Protein AF-A0A7S7SMI6-F1 (afdb_monomer_lite)

Foldseek 3Di:
DDDDDPPPDPCVPPVVVVVVVVVVVVVVVVVVVVVCVVVVVPPPPDDCPDDPNLVVVLVVCCVVVVDDPVRSVVVSVVVVVVNVVVVVVVVVVVVVVVVVLVVVCVVDDPVVNVVVVVVVVVVVVVVD

Structure (mmCIF, N/CA/C/O backbone):
data_AF-A0A7S7SMI6-F1
#
_entry.id   AF-A0A7S7SMI6-F1
#
loop_
_atom_site.group_PDB
_atom_site.id
_atom_site.type_symbol
_atom_site.label_atom_id
_atom_site.label_alt_id
_atom_site.label_comp_id
_atom_site.label_asym_id
_atom_site.label_entity_id
_atom_site.label_seq_id
_atom_site.pdbx_PDB_ins_code
_atom_site.Cartn_x
_atom_site.Cartn_y
_atom_site.Cartn_z
_atom_site.occupancy
_atom_site.B_iso_or_equiv
_atom_site.auth_seq_id
_atom_site.auth_comp_id
_atom_site.auth_asym_id
_atom_site.auth_atom_id
_atom_site.pdbx_PDB_model_num
ATOM 1 N N . MET A 1 1 ? 35.552 -29.434 59.508 1.00 42.59 1 MET A N 1
ATOM 2 C CA . MET A 1 1 ? 36.199 -28.130 59.242 1.00 42.59 1 MET A CA 1
ATOM 3 C C . MET A 1 1 ? 35.483 -27.503 58.050 1.00 42.59 1 MET A C 1
ATOM 5 O O . MET A 1 1 ? 35.381 -28.152 57.019 1.00 42.59 1 MET A O 1
ATOM 9 N N . ARG A 1 2 ? 34.812 -26.365 58.263 1.00 42.94 2 ARG A N 1
ATOM 10 C CA . ARG A 1 2 ? 33.737 -25.813 57.417 1.00 42.94 2 ARG A CA 1
ATOM 11 C C . ARG A 1 2 ? 34.309 -24.876 56.338 1.00 42.94 2 ARG A C 1
ATOM 13 O O . ARG A 1 2 ? 35.022 -23.944 56.678 1.00 42.94 2 ARG A O 1
ATOM 20 N N . SER A 1 3 ? 33.979 -25.177 55.079 1.00 52.91 3 SER A N 1
ATOM 21 C CA . SER A 1 3 ? 33.679 -24.287 53.937 1.00 52.91 3 SER A CA 1
ATOM 22 C C . SER A 1 3 ? 34.330 -22.891 53.849 1.00 52.91 3 SER A C 1
ATOM 24 O O . SER A 1 3 ? 33.946 -21.987 54.588 1.00 52.91 3 SER A O 1
ATOM 26 N N . SER A 1 4 ? 35.138 -22.669 52.803 1.00 46.78 4 SER A N 1
ATOM 27 C CA . SER A 1 4 ? 35.286 -21.350 52.164 1.00 46.78 4 SER A CA 1
ATOM 28 C C . SER A 1 4 ? 34.405 -21.332 50.913 1.00 46.78 4 SER A C 1
ATOM 30 O O . SER A 1 4 ? 34.758 -21.892 49.876 1.00 46.78 4 SER A O 1
ATOM 32 N N . LEU A 1 5 ? 33.195 -20.789 51.056 1.00 52.41 5 LEU A N 1
ATOM 33 C CA . LEU A 1 5 ? 32.301 -20.495 49.940 1.00 52.41 5 LEU A CA 1
ATOM 34 C C . LEU A 1 5 ? 32.847 -19.247 49.249 1.00 52.41 5 LEU A C 1
ATOM 36 O O . LEU A 1 5 ? 32.954 -18.197 49.878 1.00 52.41 5 LEU A O 1
ATOM 40 N N . ALA A 1 6 ? 33.214 -19.382 47.976 1.00 55.84 6 ALA A N 1
ATOM 41 C CA . ALA A 1 6 ? 33.571 -18.258 47.127 1.00 55.84 6 ALA A CA 1
ATOM 42 C C . ALA A 1 6 ? 32.456 -17.201 47.196 1.00 55.84 6 ALA A C 1
ATOM 44 O O . ALA A 1 6 ? 31.300 -17.486 46.877 1.00 55.84 6 ALA A O 1
ATOM 45 N N . ASP A 1 7 ? 32.815 -16.003 47.658 1.00 54.56 7 ASP A N 1
ATOM 46 C CA . ASP A 1 7 ? 31.948 -14.830 47.759 1.00 54.56 7 ASP A CA 1
ATOM 47 C C . ASP A 1 7 ? 31.589 -14.363 46.341 1.00 54.56 7 ASP A C 1
ATOM 49 O O . ASP A 1 7 ? 32.248 -13.518 45.739 1.00 54.56 7 ASP A O 1
ATOM 53 N N . ASN A 1 8 ? 30.576 -14.998 45.755 1.00 59.34 8 ASN A N 1
ATOM 54 C CA . ASN A 1 8 ? 30.090 -14.708 44.416 1.00 59.34 8 ASN A CA 1
ATOM 55 C C . ASN A 1 8 ? 29.096 -13.543 44.501 1.00 59.34 8 ASN A C 1
ATOM 57 O O . ASN A 1 8 ? 27.893 -13.712 44.293 1.00 59.34 8 ASN A O 1
ATOM 61 N N . ARG A 1 9 ? 29.577 -12.355 44.895 1.00 60.47 9 ARG A N 1
ATOM 62 C CA . ARG A 1 9 ? 28.730 -11.158 44.887 1.00 60.47 9 ARG A CA 1
ATOM 63 C C . ARG A 1 9 ? 28.386 -10.838 43.435 1.00 60.47 9 ARG A C 1
ATOM 65 O O . ARG A 1 9 ? 29.306 -10.626 42.643 1.00 60.47 9 ARG A O 1
ATOM 72 N N . PRO A 1 10 ? 27.097 -10.781 43.065 1.00 59.50 10 PRO A N 1
ATOM 73 C CA . PRO A 1 10 ? 26.707 -10.429 41.712 1.00 59.50 10 PRO A CA 1
ATOM 74 C C . PRO A 1 10 ? 27.298 -9.055 41.366 1.00 59.50 10 PRO A C 1
ATOM 76 O O . PRO A 1 10 ? 26.976 -8.051 41.999 1.00 59.50 10 PRO A O 1
ATOM 79 N N . SER A 1 11 ? 28.164 -9.002 40.350 1.00 63.09 11 SER A N 1
ATOM 80 C CA . SER A 1 11 ? 28.878 -7.796 39.887 1.00 63.09 11 SER A CA 1
ATOM 81 C C . SER A 1 11 ? 27.955 -6.675 39.372 1.00 63.09 11 SER A C 1
ATOM 83 O O . SER A 1 11 ? 28.415 -5.587 39.027 1.00 63.09 11 SER A O 1
ATOM 85 N N . TRP A 1 12 ? 26.644 -6.912 39.399 1.00 59.09 12 TRP A N 1
ATOM 86 C CA . TRP A 1 12 ? 25.550 -6.019 39.028 1.00 59.09 12 TRP A CA 1
ATOM 87 C C . TRP A 1 12 ? 25.477 -4.708 39.827 1.00 59.09 12 TRP A C 1
ATOM 89 O O . TRP A 1 12 ? 24.803 -3.783 39.390 1.00 59.09 12 TRP A O 1
ATOM 99 N N . HIS A 1 13 ? 26.171 -4.591 40.965 1.00 62.50 13 HIS A N 1
ATOM 100 C CA . HIS A 1 13 ? 26.223 -3.355 41.764 1.00 62.50 13 HIS A CA 1
ATOM 101 C C . HIS A 1 13 ? 27.424 -2.446 41.452 1.00 62.50 13 HIS A C 1
ATOM 103 O O . HIS A 1 13 ? 27.595 -1.411 42.095 1.00 62.50 13 HIS A O 1
ATOM 109 N N . ASN A 1 14 ? 28.286 -2.812 40.495 1.00 77.19 14 ASN A N 1
ATOM 110 C CA . ASN A 1 14 ? 29.427 -1.973 40.144 1.00 77.19 14 ASN A CA 1
ATOM 111 C C . ASN A 1 14 ? 28.971 -0.824 39.222 1.00 77.19 14 ASN A C 1
ATOM 113 O O . ASN A 1 14 ? 28.595 -1.088 38.074 1.00 77.19 14 ASN A O 1
ATOM 117 N N . PRO A 1 15 ? 29.044 0.450 39.664 1.00 78.81 15 PRO A N 1
ATOM 118 C CA . PRO A 1 15 ? 28.555 1.587 38.881 1.00 78.81 15 PRO A CA 1
ATOM 119 C C . PRO A 1 15 ? 29.277 1.724 37.536 1.00 78.81 15 PRO A C 1
ATOM 121 O O . PRO A 1 15 ? 28.703 2.237 36.580 1.00 78.81 15 PRO A O 1
ATOM 124 N N . ARG A 1 16 ? 30.507 1.204 37.424 1.00 73.81 16 ARG A N 1
ATOM 125 C CA . ARG A 1 16 ? 31.261 1.175 36.163 1.00 73.81 16 ARG A CA 1
ATOM 126 C C . ARG A 1 16 ? 30.651 0.216 35.142 1.00 73.81 16 ARG A C 1
ATOM 128 O O . ARG A 1 16 ? 30.594 0.549 33.966 1.00 73.81 16 ARG A O 1
ATOM 135 N N . ILE A 1 17 ? 30.176 -0.950 35.585 1.00 82.94 17 ILE A N 1
ATOM 136 C CA . ILE A 1 17 ? 29.541 -1.947 34.709 1.00 82.94 17 ILE A CA 1
ATOM 137 C C . ILE A 1 17 ? 28.179 -1.429 34.247 1.00 82.94 17 ILE A C 1
ATOM 139 O O . ILE A 1 17 ? 27.866 -1.508 33.063 1.00 82.94 17 ILE A O 1
ATOM 143 N N . VAL A 1 18 ? 27.410 -0.820 35.154 1.00 82.25 18 VAL A N 1
ATOM 144 C CA . VAL A 1 18 ? 26.128 -0.184 34.817 1.00 82.25 18 VAL A CA 1
ATOM 145 C C . VAL A 1 18 ? 26.328 0.965 33.829 1.00 82.25 18 VAL A C 1
ATOM 147 O O . VAL A 1 18 ? 25.604 1.028 32.841 1.00 82.25 18 VAL A O 1
ATOM 150 N N . MET A 1 19 ? 27.333 1.828 34.028 1.00 80.69 19 MET A N 1
ATOM 151 C CA . MET A 1 19 ? 27.654 2.881 33.058 1.00 80.69 19 MET A CA 1
ATOM 152 C C . MET A 1 19 ? 28.024 2.312 31.692 1.00 80.69 19 MET A C 1
ATOM 154 O O . MET A 1 19 ? 27.525 2.800 30.689 1.00 80.69 19 MET A O 1
ATOM 158 N N . LEU A 1 20 ? 28.848 1.265 31.643 1.00 83.38 20 LEU A N 1
ATOM 159 C CA . LEU A 1 20 ? 29.290 0.670 30.383 1.00 83.38 20 LEU A CA 1
ATOM 160 C C . LEU A 1 20 ? 28.117 0.024 29.624 1.00 83.38 20 LEU A C 1
ATOM 162 O O . LEU A 1 20 ? 27.972 0.239 28.422 1.00 83.38 20 LEU A O 1
ATOM 166 N N . LEU A 1 21 ? 27.226 -0.680 30.329 1.00 80.31 21 LEU A N 1
ATOM 167 C CA . LEU A 1 21 ? 25.984 -1.213 29.761 1.00 80.31 21 LEU A CA 1
ATOM 168 C C . LEU A 1 21 ? 25.056 -0.100 29.268 1.00 80.31 21 LEU A C 1
ATOM 170 O O . LEU A 1 21 ? 24.498 -0.205 28.179 1.00 80.31 21 LEU A O 1
ATOM 174 N N . LEU A 1 22 ? 24.922 0.978 30.040 1.00 83.75 22 LEU A N 1
ATOM 175 C CA . LEU A 1 22 ? 24.100 2.130 29.687 1.00 83.75 22 LEU A CA 1
ATOM 176 C C . LEU A 1 22 ? 24.668 2.846 28.451 1.00 83.75 22 LEU A C 1
ATOM 178 O O . LEU A 1 22 ? 23.911 3.200 27.554 1.00 83.75 22 LEU A O 1
ATOM 182 N N . THR A 1 23 ? 25.991 2.975 28.328 1.00 83.38 23 THR A N 1
ATOM 183 C CA . THR A 1 23 ? 26.644 3.516 27.128 1.00 83.38 23 THR A CA 1
ATOM 184 C C . THR A 1 23 ? 26.416 2.633 25.903 1.00 83.38 23 THR A C 1
ATOM 186 O O . THR A 1 23 ? 26.045 3.152 24.852 1.00 83.38 23 THR A O 1
ATOM 189 N N . ILE A 1 24 ? 26.583 1.310 26.020 1.00 84.69 24 ILE A N 1
ATOM 190 C CA . ILE A 1 24 ? 26.305 0.373 24.917 1.00 84.69 24 ILE A CA 1
ATOM 191 C C . ILE A 1 24 ? 24.832 0.461 24.510 1.00 84.69 24 ILE A C 1
ATOM 193 O O . ILE A 1 24 ? 24.523 0.519 23.321 1.00 84.69 24 ILE A O 1
ATOM 197 N N . PHE A 1 25 ? 23.929 0.530 25.489 1.00 87.75 25 PHE A N 1
ATOM 198 C CA . PHE A 1 25 ? 22.497 0.660 25.256 1.00 87.75 25 PHE A CA 1
ATOM 199 C C . PHE A 1 25 ? 22.148 1.966 24.538 1.00 87.75 25 PHE A C 1
ATOM 201 O O . PHE A 1 25 ? 21.420 1.931 23.551 1.00 87.75 25 PHE A O 1
ATOM 208 N N . LEU A 1 26 ? 22.700 3.109 24.963 1.00 87.19 26 LEU A N 1
ATOM 209 C CA . LEU A 1 26 ? 22.489 4.385 24.272 1.00 87.19 26 LEU A CA 1
ATOM 210 C C . LEU A 1 26 ? 23.069 4.383 22.858 1.00 87.19 26 LEU A C 1
ATOM 212 O O . LEU A 1 26 ? 22.439 4.912 21.946 1.00 87.19 26 LEU A O 1
ATOM 216 N N . CYS A 1 27 ? 24.239 3.778 22.660 1.00 86.75 27 CYS A N 1
ATOM 217 C CA . CYS A 1 27 ? 24.852 3.674 21.340 1.00 86.75 27 CYS A CA 1
ATOM 218 C C . CYS A 1 27 ? 23.997 2.796 20.408 1.00 86.75 27 CYS A C 1
ATOM 220 O O . CYS A 1 27 ? 23.709 3.182 19.275 1.00 86.75 27 CYS A O 1
ATOM 222 N N . GLY A 1 28 ? 23.496 1.664 20.915 1.00 80.56 28 GLY A N 1
ATOM 223 C CA . GLY A 1 28 ? 22.556 0.794 20.207 1.00 80.56 28 GLY A CA 1
ATOM 224 C C . GLY A 1 28 ? 21.212 1.468 19.919 1.00 80.56 28 GLY A C 1
ATOM 225 O O . GLY A 1 28 ? 20.696 1.351 18.811 1.00 80.56 28 GLY A O 1
ATOM 226 N N . ALA A 1 29 ? 20.668 2.235 20.866 1.00 83.12 29 ALA A N 1
ATOM 227 C CA . ALA A 1 29 ? 19.432 2.992 20.685 1.00 83.12 29 ALA A CA 1
ATOM 228 C C . ALA A 1 29 ? 19.593 4.118 19.654 1.00 83.12 29 ALA A C 1
ATOM 230 O O . ALA A 1 29 ? 18.706 4.318 18.827 1.00 83.12 29 ALA A O 1
ATOM 231 N N . ALA A 1 30 ? 20.730 4.820 19.652 1.00 83.00 30 ALA A N 1
ATOM 232 C CA . ALA A 1 30 ? 21.037 5.849 18.663 1.00 83.00 30 ALA A CA 1
ATOM 233 C C . ALA A 1 30 ? 21.218 5.249 17.261 1.00 83.00 30 ALA A C 1
ATOM 235 O O . ALA A 1 30 ? 20.629 5.749 16.303 1.00 83.00 30 ALA A O 1
ATOM 236 N N . ALA A 1 31 ? 21.962 4.145 17.139 1.00 82.44 31 ALA A N 1
ATOM 237 C CA . ALA A 1 31 ? 22.123 3.418 15.881 1.00 82.44 31 ALA A CA 1
ATOM 238 C C . ALA A 1 31 ? 20.787 2.847 15.372 1.00 82.44 31 ALA A C 1
ATOM 240 O O . ALA A 1 31 ? 20.474 2.956 14.185 1.00 82.44 31 ALA A O 1
ATOM 241 N N . GLY A 1 32 ? 19.960 2.301 16.267 1.00 79.25 32 GLY A N 1
ATOM 242 C CA . GLY A 1 32 ? 18.615 1.818 15.959 1.00 79.25 32 GLY A CA 1
ATOM 243 C C . GLY A 1 32 ? 17.684 2.942 15.506 1.00 79.25 32 GLY A C 1
ATOM 244 O O . GLY A 1 32 ? 17.048 2.826 14.463 1.00 79.25 32 GLY A O 1
ATOM 245 N N . ALA A 1 33 ? 17.657 4.069 16.221 1.00 81.31 33 ALA A N 1
ATOM 246 C CA . ALA A 1 33 ? 16.863 5.239 15.850 1.00 81.31 33 ALA A CA 1
ATOM 247 C C . ALA A 1 33 ? 17.312 5.841 14.512 1.00 81.31 33 ALA A C 1
ATOM 249 O O . ALA A 1 33 ? 16.472 6.253 13.713 1.00 81.31 33 ALA A O 1
ATOM 250 N N . LEU A 1 34 ? 18.620 5.864 14.240 1.00 79.44 34 LEU A N 1
ATOM 251 C CA . LEU A 1 34 ? 19.157 6.306 12.957 1.00 79.44 34 LEU A CA 1
ATOM 252 C C . LEU A 1 34 ? 18.753 5.348 11.833 1.00 79.44 34 LEU A C 1
ATOM 254 O O . LEU A 1 34 ? 18.300 5.803 10.788 1.00 79.44 34 LEU A O 1
ATOM 258 N N . THR A 1 35 ? 18.832 4.037 12.070 1.00 75.56 35 THR A N 1
ATOM 259 C CA . THR A 1 35 ? 18.389 3.010 11.116 1.00 75.56 35 THR A CA 1
ATOM 260 C C . THR A 1 35 ? 16.907 3.174 10.800 1.00 75.56 35 THR A C 1
ATOM 262 O O . THR A 1 35 ? 16.561 3.303 9.632 1.00 75.56 35 THR A O 1
ATOM 265 N N . VAL A 1 36 ? 16.048 3.289 11.820 1.00 76.12 36 VAL A N 1
ATOM 266 C CA . VAL A 1 36 ? 14.605 3.510 11.645 1.00 76.12 36 VAL A CA 1
ATOM 267 C C . VAL A 1 36 ? 14.331 4.811 10.900 1.00 76.12 36 VAL A C 1
ATOM 269 O O . VAL A 1 36 ? 13.495 4.814 10.014 1.00 76.12 36 VAL A O 1
ATOM 272 N N . ARG A 1 37 ? 15.043 5.910 11.173 1.00 73.25 37 ARG A N 1
ATOM 273 C CA . ARG A 1 37 ? 14.865 7.170 10.425 1.00 73.25 37 ARG A CA 1
ATOM 274 C C . ARG A 1 37 ? 15.308 7.056 8.964 1.00 73.25 37 ARG A C 1
ATOM 276 O O . ARG A 1 37 ? 14.645 7.597 8.084 1.00 73.25 37 ARG A O 1
ATOM 283 N N . LEU A 1 38 ? 16.394 6.332 8.697 1.00 71.25 38 LEU A N 1
ATOM 284 C CA . LEU A 1 38 ? 16.896 6.088 7.343 1.00 71.25 38 LEU A CA 1
ATOM 285 C C . LEU A 1 38 ? 16.035 5.085 6.558 1.00 71.25 38 LEU A C 1
ATOM 287 O O . LEU A 1 38 ? 16.043 5.122 5.330 1.00 71.25 38 LEU A O 1
ATOM 291 N N . THR A 1 39 ? 15.307 4.186 7.226 1.00 60.66 39 THR A N 1
ATOM 292 C CA . THR A 1 39 ? 14.386 3.232 6.582 1.00 60.66 39 THR A CA 1
ATOM 293 C C . THR A 1 39 ? 12.935 3.701 6.571 1.00 60.66 39 THR A C 1
ATOM 295 O O . THR A 1 39 ? 12.202 3.295 5.686 1.00 60.66 39 THR A O 1
ATOM 298 N N . ALA A 1 40 ? 12.510 4.563 7.495 1.00 63.94 40 ALA A N 1
ATOM 299 C CA . ALA A 1 40 ? 11.162 5.139 7.521 1.00 63.94 40 ALA A CA 1
ATOM 300 C C . ALA A 1 40 ? 10.974 6.218 6.445 1.00 63.94 40 ALA A C 1
ATOM 302 O O . ALA A 1 40 ? 9.873 6.387 5.937 1.00 63.94 40 ALA A O 1
ATOM 303 N N . ASN A 1 41 ? 12.055 6.910 6.059 1.00 53.53 41 ASN A N 1
ATOM 304 C CA . ASN A 1 41 ? 12.070 7.798 4.891 1.00 53.53 41 ASN A CA 1
ATOM 305 C C . ASN A 1 41 ? 12.413 7.077 3.585 1.00 53.53 41 ASN A C 1
ATOM 307 O O . ASN A 1 41 ? 12.372 7.697 2.521 1.00 53.53 41 ASN A O 1
ATOM 311 N N . ARG A 1 42 ? 12.751 5.781 3.630 1.00 48.72 42 ARG A N 1
ATOM 312 C CA . ARG A 1 42 ? 12.635 4.984 2.414 1.00 48.72 42 ARG A CA 1
ATOM 313 C C . ARG A 1 42 ? 11.141 4.800 2.206 1.00 48.72 42 ARG A C 1
ATOM 315 O O . ARG A 1 42 ? 10.494 4.312 3.134 1.00 48.72 42 ARG A O 1
ATOM 322 N N . PRO A 1 43 ? 10.578 5.196 1.049 1.00 46.94 43 PRO A N 1
ATOM 323 C CA . PRO A 1 43 ? 9.218 4.796 0.749 1.00 46.94 43 PRO A CA 1
ATOM 324 C C . PRO A 1 43 ? 9.179 3.290 0.983 1.00 46.94 43 PRO A C 1
ATOM 326 O O . PRO A 1 43 ? 10.073 2.579 0.506 1.00 46.94 43 PRO A O 1
ATOM 329 N N . ALA A 1 44 ? 8.204 2.821 1.774 1.00 48.03 44 ALA A N 1
ATOM 330 C CA . ALA A 1 44 ? 7.840 1.415 1.755 1.00 48.03 44 ALA A CA 1
ATOM 331 C C . ALA A 1 44 ? 7.895 1.020 0.287 1.00 48.03 44 ALA A C 1
ATOM 333 O O . ALA A 1 44 ? 7.347 1.751 -0.542 1.00 48.03 44 ALA A O 1
ATOM 334 N N . SER A 1 45 ? 8.664 -0.011 -0.043 1.00 46.81 45 SER A N 1
ATOM 335 C CA . SER A 1 45 ? 8.821 -0.493 -1.406 1.00 46.81 45 SER A CA 1
ATOM 336 C C . SER A 1 45 ? 7.476 -1.046 -1.890 1.00 46.81 45 SER A C 1
ATOM 338 O O . SER A 1 45 ? 7.301 -2.246 -2.052 1.00 46.81 45 SER A O 1
ATOM 340 N N . GLY A 1 46 ? 6.500 -0.159 -2.083 1.00 51.34 46 GLY A N 1
ATOM 341 C CA . GLY A 1 46 ? 5.543 -0.248 -3.155 1.00 51.34 46 GLY A CA 1
ATOM 342 C C . GLY A 1 46 ? 6.327 -0.271 -4.463 1.00 51.34 46 GLY A C 1
ATOM 343 O O . GLY A 1 46 ? 7.504 0.110 -4.476 1.00 51.34 46 GLY A O 1
ATOM 344 N N . PRO A 1 47 ? 5.714 -0.791 -5.533 1.00 47.69 47 PRO A N 1
ATOM 345 C CA . PRO A 1 47 ? 6.438 -1.214 -6.716 1.00 47.69 47 PRO A CA 1
ATOM 346 C C . PRO A 1 47 ? 7.412 -0.114 -7.142 1.00 47.69 47 PRO A C 1
ATOM 348 O O . PRO A 1 47 ? 6.992 1.002 -7.436 1.00 47.69 47 PRO A O 1
ATOM 351 N N . TYR A 1 48 ? 8.714 -0.426 -7.136 1.00 52.19 48 TYR A N 1
ATOM 352 C CA . TYR A 1 48 ? 9.796 0.452 -7.617 1.00 52.19 48 TYR A CA 1
ATOM 353 C C . TYR A 1 48 ? 9.491 0.992 -9.033 1.00 52.19 48 TYR A C 1
ATOM 355 O O . TYR A 1 48 ? 9.934 2.063 -9.435 1.00 52.19 48 TYR A O 1
ATOM 363 N N . TRP A 1 49 ? 8.609 0.278 -9.729 1.00 54.03 49 TRP A N 1
ATOM 364 C CA . TRP A 1 49 ? 7.849 0.659 -10.905 1.00 54.03 49 TRP A CA 1
ATOM 365 C C . TRP A 1 49 ? 6.701 1.660 -10.626 1.00 54.03 49 TRP A C 1
ATOM 367 O O . TRP A 1 49 ? 5.529 1.400 -10.890 1.00 54.03 49 TRP A O 1
ATOM 377 N N . LYS A 1 50 ? 7.019 2.832 -10.073 1.00 60.75 50 LYS A N 1
ATOM 378 C CA . LYS A 1 50 ? 6.168 4.039 -10.146 1.00 60.75 50 LYS A CA 1
ATOM 379 C C . LYS A 1 50 ? 6.968 5.181 -10.775 1.00 60.75 50 LYS A C 1
ATOM 381 O O . LYS A 1 50 ? 8.191 5.086 -10.831 1.00 60.75 50 LYS A O 1
ATOM 386 N N . GLU A 1 51 ? 6.270 6.227 -11.231 1.00 55.72 51 GLU A N 1
ATOM 387 C CA . GLU A 1 51 ? 6.641 7.345 -12.143 1.00 55.72 51 GLU A CA 1
ATOM 388 C C . GLU A 1 51 ? 8.012 8.055 -11.994 1.00 55.72 51 GLU A C 1
ATOM 390 O O . GLU A 1 51 ? 8.296 8.972 -12.753 1.00 55.72 51 GLU A O 1
ATOM 395 N N . GLY A 1 52 ? 8.907 7.631 -11.101 1.00 60.72 52 GLY A N 1
ATOM 396 C CA . GLY A 1 52 ? 10.308 8.077 -11.056 1.00 60.72 52 GLY A CA 1
ATOM 397 C C . GLY A 1 52 ? 11.363 6.961 -11.102 1.00 60.72 52 GLY A C 1
ATOM 398 O O . GLY A 1 52 ? 12.523 7.247 -11.375 1.00 60.72 52 GLY A O 1
ATOM 399 N N . GLY A 1 53 ? 10.997 5.699 -10.840 1.00 67.50 53 GLY A N 1
ATOM 400 C CA . GLY A 1 53 ? 11.921 4.553 -10.816 1.00 67.50 53 GLY A CA 1
ATOM 401 C C . GLY A 1 53 ? 11.862 3.663 -12.059 1.00 67.50 53 GLY A C 1
ATOM 402 O O . GLY A 1 53 ? 12.819 2.941 -12.333 1.00 67.50 53 GLY A O 1
ATOM 403 N N . ARG A 1 54 ? 10.772 3.735 -12.837 1.00 72.50 54 ARG A N 1
ATOM 404 C CA . ARG A 1 54 ? 10.533 2.924 -14.047 1.00 72.50 54 ARG A CA 1
ATOM 405 C C . ARG A 1 54 ? 11.656 3.061 -15.075 1.00 72.50 54 ARG A C 1
ATOM 407 O O . ARG A 1 54 ? 12.287 2.067 -15.419 1.00 72.50 54 ARG A O 1
ATOM 414 N N . GLU A 1 55 ? 11.945 4.294 -15.485 1.00 74.19 55 GLU A N 1
ATOM 415 C CA . GLU A 1 55 ? 12.953 4.585 -16.510 1.00 74.19 55 GLU A CA 1
ATOM 416 C C . GLU A 1 55 ? 14.352 4.141 -16.068 1.00 74.19 55 GLU A C 1
ATOM 418 O O . GLU A 1 55 ? 15.051 3.449 -16.799 1.00 74.19 55 GLU A O 1
ATOM 423 N N . LEU A 1 56 ? 14.716 4.433 -14.814 1.00 77.69 56 LEU A N 1
ATOM 424 C CA . LEU A 1 56 ? 16.002 4.034 -14.241 1.00 77.69 56 LEU A CA 1
ATOM 425 C C . LEU A 1 56 ? 16.144 2.505 -14.152 1.00 77.69 56 LEU A C 1
ATOM 427 O O . LEU A 1 56 ? 17.218 1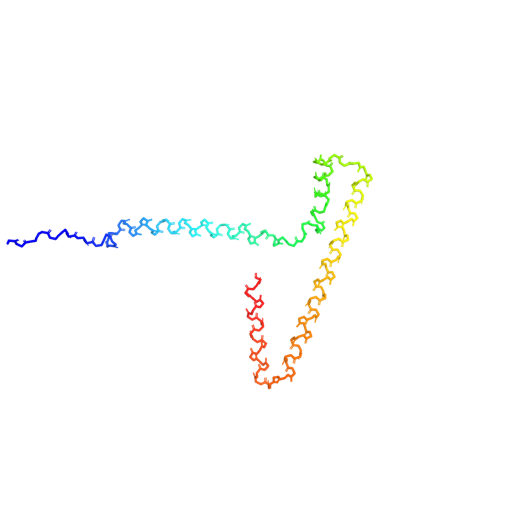.964 -14.409 1.00 77.69 56 LEU A O 1
ATOM 431 N N . THR A 1 57 ? 15.064 1.796 -13.807 1.00 78.75 57 THR A N 1
ATOM 432 C CA . THR A 1 57 ? 15.059 0.325 -13.745 1.00 78.75 57 THR A CA 1
ATOM 433 C C . THR A 1 57 ? 15.230 -0.283 -15.130 1.00 78.75 57 THR A C 1
ATOM 435 O O . THR A 1 57 ? 16.033 -1.200 -15.294 1.00 78.75 57 THR A O 1
ATOM 438 N N . LEU A 1 58 ? 14.493 0.226 -16.122 1.00 81.56 58 LEU A N 1
ATOM 439 C CA . LEU A 1 58 ? 14.582 -0.232 -17.507 1.00 81.56 58 LEU A CA 1
ATOM 440 C C . LEU A 1 58 ? 15.954 0.040 -18.101 1.00 81.56 58 LEU A C 1
ATOM 442 O O . LEU A 1 58 ? 16.524 -0.845 -18.733 1.00 81.56 58 LEU A O 1
ATOM 446 N N . GLU A 1 59 ? 16.509 1.227 -17.872 1.00 83.94 59 GLU A N 1
ATOM 447 C CA . GLU A 1 59 ? 17.841 1.587 -18.347 1.00 83.94 59 GLU A CA 1
ATOM 448 C C . GLU A 1 59 ? 18.912 0.679 -17.725 1.00 83.94 59 GLU A C 1
ATOM 450 O O . GLU A 1 59 ? 19.786 0.164 -18.428 1.00 83.94 59 GLU A O 1
ATOM 455 N N . MET A 1 60 ? 18.794 0.392 -16.425 1.00 84.06 60 MET A N 1
ATOM 456 C CA . MET A 1 60 ? 19.676 -0.548 -15.737 1.00 84.06 60 MET A CA 1
ATOM 457 C C . MET A 1 60 ? 19.535 -1.971 -16.299 1.00 84.06 60 MET A C 1
ATOM 459 O O . MET A 1 60 ? 20.541 -2.600 -16.614 1.00 84.06 60 MET A O 1
ATOM 463 N N . MET A 1 61 ? 18.311 -2.470 -16.506 1.00 82.50 61 MET A N 1
ATOM 464 C CA . MET A 1 61 ? 18.070 -3.788 -17.112 1.00 82.50 61 MET A CA 1
ATOM 465 C C . MET A 1 61 ? 18.594 -3.866 -18.547 1.00 82.50 61 MET A C 1
ATOM 467 O O . MET A 1 61 ? 19.214 -4.859 -18.921 1.00 82.50 61 MET A O 1
ATOM 471 N N . ARG A 1 62 ? 18.403 -2.810 -19.342 1.00 86.25 62 ARG A N 1
ATOM 472 C CA . ARG A 1 62 ? 18.902 -2.718 -20.717 1.00 86.25 62 ARG A CA 1
ATOM 473 C C . ARG A 1 62 ? 20.416 -2.847 -20.764 1.00 86.25 62 ARG A C 1
ATOM 475 O O . ARG A 1 62 ? 20.931 -3.572 -21.613 1.00 86.25 62 ARG A O 1
ATOM 482 N N . LYS A 1 63 ? 21.109 -2.175 -19.844 1.00 86.06 63 LYS A N 1
ATOM 483 C CA . LYS A 1 63 ? 22.568 -2.181 -19.747 1.00 86.06 63 LYS A CA 1
ATOM 484 C C . LYS A 1 63 ? 23.119 -3.503 -19.209 1.00 86.06 63 LYS A C 1
ATOM 486 O O . LYS A 1 63 ? 24.021 -4.065 -19.816 1.00 86.06 63 LYS A O 1
ATOM 491 N N . GLU A 1 64 ? 22.583 -4.004 -18.101 1.00 90.69 64 GLU A N 1
ATOM 492 C CA . GLU A 1 64 ? 23.106 -5.204 -17.431 1.00 90.69 64 GLU A CA 1
ATOM 493 C C . GLU A 1 64 ? 22.786 -6.493 -18.203 1.00 90.69 64 GLU A C 1
ATOM 495 O O . GLU A 1 64 ? 23.590 -7.422 -18.235 1.00 90.69 64 GLU A O 1
ATOM 500 N N . LEU A 1 65 ? 21.628 -6.550 -18.869 1.00 86.94 65 LEU A N 1
ATOM 501 C CA . LEU A 1 65 ? 21.191 -7.727 -19.627 1.00 86.94 65 LEU A CA 1
ATOM 502 C C . LEU A 1 65 ? 21.498 -7.626 -21.127 1.00 86.94 65 LEU A C 1
ATOM 504 O O . LEU A 1 65 ? 21.223 -8.573 -21.859 1.00 86.94 65 LEU A O 1
ATOM 508 N N . ASN A 1 66 ? 22.074 -6.507 -21.584 1.00 89.31 66 ASN A N 1
ATOM 509 C CA . ASN A 1 66 ? 22.353 -6.222 -22.996 1.00 89.31 66 ASN A CA 1
ATOM 510 C C . ASN A 1 66 ? 21.123 -6.442 -23.894 1.00 89.31 66 ASN A C 1
ATOM 512 O O . ASN A 1 66 ? 21.180 -7.150 -24.900 1.00 89.31 66 ASN A O 1
ATOM 516 N N . LEU A 1 67 ? 19.992 -5.853 -23.503 1.00 88.06 67 LEU A N 1
ATOM 517 C CA . LEU A 1 67 ? 18.724 -6.049 -24.204 1.00 88.06 67 LEU A CA 1
ATOM 518 C C . LEU A 1 67 ? 18.750 -5.396 -25.590 1.00 88.06 67 LEU A C 1
ATOM 520 O O . LEU A 1 67 ? 19.138 -4.233 -25.747 1.00 88.06 67 LEU A O 1
ATOM 524 N N . THR A 1 68 ? 18.243 -6.122 -26.585 1.00 91.56 68 THR A N 1
ATOM 525 C CA . THR A 1 68 ? 17.865 -5.530 -27.876 1.00 91.56 68 THR A CA 1
ATOM 526 C C . THR A 1 68 ? 16.708 -4.535 -27.693 1.00 91.56 68 THR A C 1
ATOM 528 O O . THR A 1 68 ? 15.958 -4.641 -26.715 1.00 91.56 68 THR A O 1
ATOM 531 N N . PRO A 1 69 ? 16.533 -3.557 -28.604 1.00 88.56 69 PRO A N 1
ATOM 532 C CA . PRO A 1 69 ? 15.403 -2.627 -28.548 1.00 88.56 69 PRO A CA 1
ATOM 533 C C . PRO A 1 69 ? 14.049 -3.338 -28.438 1.00 88.56 69 PRO A C 1
ATOM 535 O O . PRO A 1 69 ? 13.198 -2.933 -27.651 1.00 88.56 69 PRO A O 1
ATOM 538 N N . GLU A 1 70 ? 13.876 -4.441 -29.162 1.00 89.06 70 GLU A N 1
ATOM 539 C CA . GLU A 1 70 ? 12.647 -5.228 -29.182 1.00 89.06 70 GLU A CA 1
ATOM 540 C C . GLU A 1 70 ? 12.399 -5.923 -27.835 1.00 89.06 70 GLU A C 1
ATOM 542 O O . GLU A 1 70 ? 11.276 -5.919 -27.331 1.00 89.06 70 GLU A O 1
ATOM 547 N N . GLN A 1 71 ? 13.446 -6.476 -27.212 1.00 85.31 71 GLN A N 1
ATOM 548 C CA . GLN A 1 71 ? 13.348 -7.083 -25.880 1.00 85.31 71 GLN A CA 1
ATOM 549 C C . GLN A 1 71 ? 13.041 -6.050 -24.794 1.00 85.31 71 GLN A C 1
ATOM 551 O O . GLN A 1 71 ? 12.272 -6.340 -23.880 1.00 85.31 71 GLN A O 1
ATOM 556 N N . ALA A 1 72 ? 13.618 -4.849 -24.886 1.00 85.19 72 ALA A N 1
ATOM 557 C CA . ALA A 1 72 ? 13.362 -3.783 -23.922 1.00 85.19 72 ALA A CA 1
ATOM 558 C C . ALA A 1 72 ? 11.880 -3.370 -23.922 1.00 85.19 72 ALA A C 1
ATOM 560 O O . ALA A 1 72 ? 11.277 -3.297 -22.855 1.00 85.19 72 ALA A O 1
ATOM 561 N N . VAL A 1 73 ? 11.277 -3.208 -25.106 1.00 88.31 73 VAL A N 1
ATOM 562 C CA . VAL A 1 73 ? 9.844 -2.885 -25.254 1.00 88.31 73 VAL A CA 1
ATOM 563 C C . VAL A 1 73 ? 8.949 -3.999 -24.698 1.00 88.31 73 VAL A C 1
ATOM 565 O O . VAL A 1 73 ? 7.947 -3.729 -24.034 1.00 88.31 73 VAL A O 1
ATOM 568 N N . GLN A 1 74 ? 9.309 -5.266 -24.931 1.00 86.06 74 GLN A N 1
ATOM 569 C CA . GLN A 1 74 ? 8.564 -6.405 -24.380 1.00 86.06 74 GLN A CA 1
ATOM 570 C C . GLN A 1 74 ? 8.623 -6.439 -22.848 1.00 86.06 74 GLN A C 1
ATOM 572 O O . GLN A 1 74 ? 7.601 -6.645 -22.198 1.00 86.06 74 GLN A O 1
ATOM 577 N N . ILE A 1 75 ? 9.802 -6.208 -22.266 1.00 85.88 75 ILE A N 1
ATOM 578 C CA . ILE A 1 75 ? 9.984 -6.182 -20.809 1.00 85.88 75 ILE A CA 1
ATOM 579 C C . ILE A 1 75 ? 9.236 -5.002 -20.184 1.00 85.88 75 ILE A C 1
ATOM 581 O O . ILE A 1 75 ? 8.580 -5.178 -19.161 1.00 85.88 75 ILE A O 1
ATOM 585 N N . GLU A 1 76 ? 9.283 -3.826 -20.810 1.00 85.81 76 GLU A N 1
ATOM 586 C CA . GLU A 1 76 ? 8.515 -2.651 -20.389 1.00 85.81 76 GLU A CA 1
ATOM 587 C C . GLU A 1 76 ? 7.010 -2.948 -20.347 1.00 85.81 76 GLU A C 1
ATOM 589 O O . GLU A 1 76 ? 6.371 -2.704 -19.325 1.00 85.81 76 GLU A O 1
ATOM 594 N N . THR A 1 77 ? 6.475 -3.573 -21.400 1.00 88.44 77 THR A N 1
ATOM 595 C CA . THR A 1 77 ? 5.055 -3.960 -21.479 1.00 88.44 77 THR A CA 1
ATOM 596 C C . THR A 1 77 ? 4.669 -4.906 -20.341 1.00 88.44 77 THR A C 1
ATOM 598 O O . THR A 1 77 ? 3.687 -4.674 -19.640 1.00 88.44 77 THR A O 1
ATOM 601 N N . VAL A 1 78 ? 5.473 -5.946 -20.102 1.00 86.38 78 VAL A N 1
ATOM 602 C CA . VAL A 1 78 ? 5.227 -6.922 -19.029 1.00 86.38 78 VAL A CA 1
ATOM 603 C C . VAL A 1 78 ? 5.239 -6.256 -17.650 1.00 86.38 78 VAL A C 1
ATOM 605 O O . VAL A 1 78 ? 4.403 -6.554 -16.796 1.00 86.38 78 VAL A O 1
ATOM 608 N N . LEU A 1 79 ? 6.180 -5.345 -17.407 1.00 85.38 79 LEU A N 1
ATOM 609 C CA . LEU A 1 79 ? 6.293 -4.655 -16.124 1.00 85.38 79 LEU A CA 1
ATOM 610 C C . LEU A 1 79 ? 5.145 -3.657 -15.897 1.00 85.38 79 LEU A C 1
ATOM 612 O O . LEU A 1 79 ? 4.646 -3.551 -14.773 1.00 85.38 79 LEU A O 1
ATOM 616 N N . ASP A 1 80 ? 4.663 -2.997 -16.951 1.00 83.25 80 ASP A N 1
ATOM 617 C CA . ASP A 1 80 ? 3.464 -2.157 -16.887 1.00 83.25 80 ASP A CA 1
ATOM 618 C C . ASP A 1 80 ? 2.205 -2.968 -16.572 1.00 83.25 80 ASP A C 1
ATOM 620 O O . ASP A 1 80 ? 1.425 -2.584 -15.695 1.00 83.25 80 ASP A O 1
ATOM 624 N N . GLU A 1 81 ? 2.031 -4.117 -17.227 1.00 83.75 81 GLU A N 1
ATOM 625 C CA . GLU A 1 81 ? 0.933 -5.043 -16.944 1.00 83.75 81 GLU A CA 1
ATOM 626 C C . GLU A 1 81 ? 0.957 -5.510 -15.485 1.00 83.75 81 GLU A C 1
ATOM 628 O O . GLU A 1 81 ? -0.082 -5.514 -14.817 1.00 83.75 81 GLU A O 1
ATOM 633 N N . PHE A 1 82 ? 2.138 -5.837 -14.949 1.00 82.19 82 PHE A N 1
ATOM 634 C CA . PHE A 1 82 ? 2.278 -6.213 -13.543 1.00 82.19 82 PHE A CA 1
ATOM 635 C C . PHE A 1 82 ? 1.835 -5.099 -12.600 1.00 82.19 82 PHE A C 1
ATOM 637 O O . PHE A 1 82 ? 1.125 -5.364 -11.626 1.00 82.19 82 PHE A O 1
ATOM 644 N N . VAL A 1 83 ? 2.218 -3.853 -12.869 1.00 81.81 83 VAL A N 1
ATOM 645 C CA . VAL A 1 83 ? 1.802 -2.733 -12.021 1.00 81.81 83 VAL A CA 1
ATOM 646 C C . VAL A 1 83 ? 0.312 -2.478 -12.103 1.00 81.81 83 VAL A C 1
ATOM 648 O O . VAL A 1 83 ? -0.316 -2.294 -11.058 1.00 81.81 83 VAL A O 1
ATOM 651 N N . LEU A 1 84 ? -0.270 -2.528 -13.298 1.00 85.38 84 LEU A N 1
ATOM 652 C CA . LEU A 1 84 ? -1.713 -2.400 -13.461 1.00 85.38 84 LEU A CA 1
ATOM 653 C C . LEU A 1 84 ? -2.457 -3.507 -12.700 1.00 85.38 84 LEU A C 1
ATOM 655 O O . LEU A 1 84 ? -3.428 -3.232 -11.994 1.00 85.38 84 LEU A O 1
ATOM 659 N N . TYR A 1 85 ? -1.970 -4.747 -12.781 1.00 83.50 85 TYR A N 1
ATOM 660 C CA . TYR A 1 85 ? -2.538 -5.879 -12.055 1.00 83.50 85 TYR A CA 1
ATOM 661 C C . TYR A 1 85 ? -2.483 -5.675 -10.538 1.00 83.50 85 TYR A C 1
ATOM 663 O O . TYR A 1 85 ? -3.497 -5.844 -9.859 1.00 83.50 85 TYR A O 1
ATOM 671 N N . TYR A 1 86 ? -1.335 -5.257 -9.998 1.00 78.81 86 TYR A N 1
ATOM 672 C CA . TYR A 1 86 ? -1.195 -4.979 -8.567 1.00 78.81 86 TYR A CA 1
ATOM 673 C C . TYR A 1 86 ? -2.114 -3.849 -8.095 1.00 78.81 86 TYR A C 1
ATOM 675 O O . TYR A 1 86 ? -2.728 -3.971 -7.035 1.00 78.81 86 TYR A O 1
ATOM 683 N N . GLN A 1 87 ? -2.239 -2.769 -8.872 1.00 82.19 87 GLN A N 1
ATOM 684 C CA . GLN A 1 87 ? -3.137 -1.657 -8.545 1.00 82.19 87 GLN A CA 1
ATOM 685 C C . GLN A 1 87 ? -4.602 -2.103 -8.529 1.00 82.19 87 GLN A C 1
ATOM 687 O O . GLN A 1 87 ? -5.333 -1.790 -7.589 1.00 82.19 87 GLN A O 1
ATOM 692 N N . ASN A 1 88 ? -5.019 -2.881 -9.529 1.00 84.75 88 ASN A N 1
ATOM 693 C CA . ASN A 1 88 ? -6.369 -3.431 -9.590 1.00 84.75 88 ASN A CA 1
ATOM 694 C C . ASN A 1 88 ? -6.645 -4.382 -8.413 1.00 84.75 88 ASN A C 1
ATOM 696 O O . ASN A 1 88 ? -7.677 -4.281 -7.750 1.00 84.75 88 ASN A O 1
ATOM 700 N N . LEU A 1 89 ? -5.696 -5.268 -8.098 1.00 88.12 89 LEU A N 1
ATOM 701 C CA . LEU A 1 89 ? -5.818 -6.179 -6.964 1.00 88.12 89 LEU A CA 1
ATOM 702 C C . LEU A 1 89 ? -5.942 -5.415 -5.641 1.00 88.12 89 LEU A C 1
ATOM 704 O O . LEU A 1 89 ? -6.745 -5.795 -4.793 1.00 88.12 89 LEU A O 1
ATOM 708 N N . GLN A 1 90 ? -5.188 -4.328 -5.466 1.00 81.94 90 GLN A N 1
ATOM 709 C CA . GLN A 1 90 ? -5.290 -3.492 -4.273 1.00 81.94 90 GLN A CA 1
ATOM 710 C C . GLN A 1 90 ? -6.692 -2.882 -4.130 1.00 81.94 90 GLN A C 1
ATOM 712 O O . GLN A 1 90 ? -7.272 -2.983 -3.050 1.00 81.94 90 GLN A O 1
ATOM 717 N N . GLY A 1 91 ? -7.263 -2.35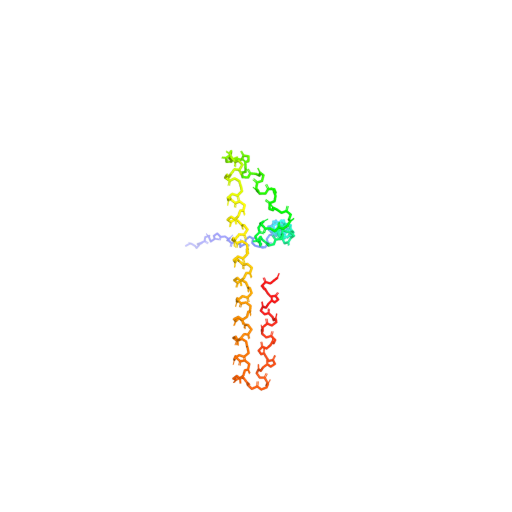1 -5.217 1.00 85.56 91 GLY A N 1
ATOM 718 C CA . GLY A 1 91 ? -8.644 -1.855 -5.230 1.00 85.56 91 GLY A CA 1
ATOM 719 C C . GLY A 1 91 ? -9.657 -2.936 -4.842 1.00 85.56 91 GLY A C 1
ATOM 720 O O . GLY A 1 91 ? -10.451 -2.740 -3.926 1.00 85.56 91 GLY A O 1
ATOM 721 N N . GLN A 1 92 ? -9.550 -4.128 -5.437 1.00 86.62 92 GLN A N 1
ATOM 722 C CA . GLN A 1 92 ? -10.418 -5.263 -5.097 1.00 86.62 92 GLN A CA 1
ATOM 723 C C . GLN A 1 92 ? -10.289 -5.695 -3.630 1.00 86.62 92 GLN A C 1
ATOM 725 O O . GLN A 1 92 ? -11.279 -6.053 -2.989 1.00 86.62 92 GLN A O 1
ATOM 730 N N . MET A 1 93 ? -9.075 -5.674 -3.075 1.00 87.44 93 MET A N 1
ATOM 731 C CA . MET A 1 93 ? -8.870 -5.990 -1.663 1.00 87.44 93 MET A CA 1
ATOM 732 C C . MET A 1 93 ? -9.498 -4.939 -0.742 1.00 87.44 93 MET A C 1
ATOM 734 O O . MET A 1 93 ? -10.022 -5.300 0.312 1.00 87.44 93 MET A O 1
ATOM 738 N N . ASP A 1 94 ? -9.442 -3.660 -1.109 1.00 88.75 94 ASP A N 1
ATOM 739 C CA . ASP A 1 94 ? -10.045 -2.579 -0.328 1.00 88.75 94 ASP A CA 1
ATOM 740 C C . ASP A 1 94 ? -11.575 -2.652 -0.357 1.00 88.75 94 ASP A C 1
ATOM 742 O O . ASP A 1 94 ? -12.211 -2.558 0.698 1.00 88.75 94 ASP A O 1
ATOM 746 N N . ASP A 1 95 ? -12.156 -2.961 -1.516 1.00 91.62 95 ASP A N 1
ATOM 747 C CA . ASP A 1 95 ? -13.588 -3.227 -1.656 1.00 91.62 95 ASP A CA 1
ATOM 748 C C . ASP A 1 95 ? -14.023 -4.422 -0.796 1.00 91.62 95 ASP A C 1
ATOM 750 O O . ASP A 1 95 ? -14.980 -4.327 -0.024 1.00 91.62 95 ASP A O 1
ATOM 754 N N . PHE A 1 96 ? -13.274 -5.530 -0.844 1.00 93.25 96 PHE A N 1
ATOM 755 C CA . PHE A 1 96 ? -13.550 -6.718 -0.032 1.00 93.25 96 PHE A CA 1
ATOM 756 C C . PHE A 1 96 ? -13.475 -6.429 1.477 1.00 93.25 96 PHE A C 1
ATOM 758 O O . PHE A 1 96 ? -14.309 -6.900 2.256 1.00 93.25 96 PHE A O 1
ATOM 765 N N . ARG A 1 97 ? -12.495 -5.626 1.914 1.00 91.75 97 ARG A N 1
ATOM 766 C CA . ARG A 1 97 ? -12.388 -5.181 3.315 1.00 91.75 97 ARG A CA 1
ATOM 767 C C . ARG A 1 97 ? -13.572 -4.308 3.718 1.00 91.75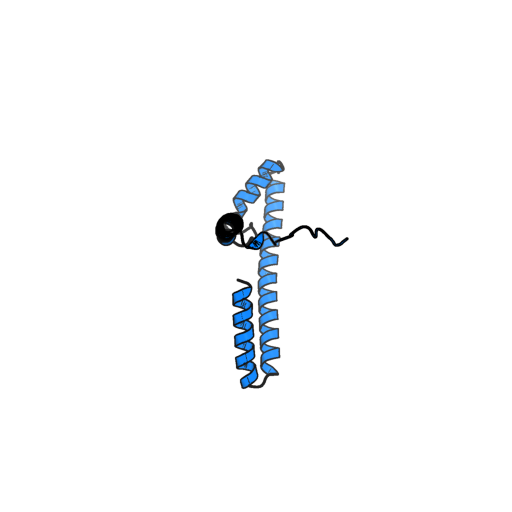 97 ARG A C 1
ATOM 769 O O . ARG A 1 97 ? -14.085 -4.468 4.829 1.00 91.75 97 ARG A O 1
ATOM 776 N N . SER A 1 98 ? -13.996 -3.400 2.841 1.00 92.00 98 SER A N 1
ATOM 777 C CA . SER A 1 98 ? -15.140 -2.517 3.071 1.00 92.00 98 SER A CA 1
ATOM 778 C C . SER A 1 98 ? -16.439 -3.313 3.226 1.00 92.00 98 SER A C 1
ATOM 780 O O . SER A 1 98 ? -17.139 -3.152 4.231 1.00 92.00 98 SER A O 1
ATOM 782 N N . ASP A 1 99 ? -16.706 -4.254 2.314 1.00 95.19 99 ASP A N 1
ATOM 783 C CA . ASP A 1 99 ? -17.867 -5.149 2.393 1.00 95.19 99 ASP A CA 1
ATOM 784 C C . ASP A 1 99 ? -17.856 -5.973 3.690 1.00 95.19 99 ASP A C 1
ATOM 786 O O . ASP A 1 99 ? -18.834 -5.993 4.444 1.00 95.19 99 ASP A O 1
ATOM 790 N N . GLY A 1 100 ? -16.712 -6.577 4.027 1.00 94.38 100 GLY A N 1
ATOM 791 C CA . GLY A 1 100 ? -16.546 -7.320 5.276 1.00 94.38 100 GLY A CA 1
ATOM 792 C C . GLY A 1 100 ? -16.847 -6.465 6.512 1.00 94.38 100 GLY A C 1
ATOM 793 O O . GLY A 1 100 ? -17.593 -6.890 7.400 1.00 94.38 100 GLY A O 1
ATOM 794 N N . LYS A 1 101 ? -16.333 -5.228 6.556 1.00 94.50 101 LYS A N 1
ATOM 795 C CA . LYS A 1 101 ? -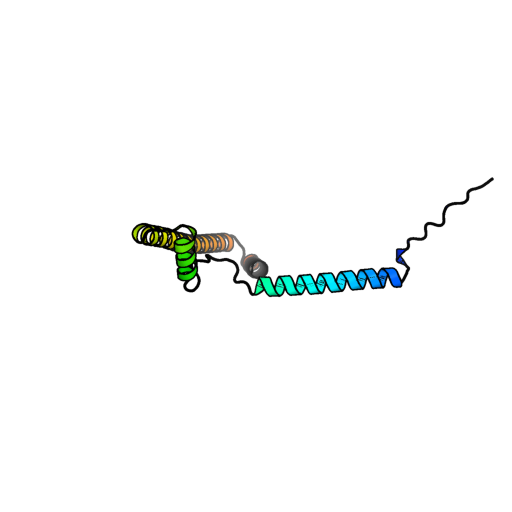16.608 -4.270 7.638 1.00 94.50 101 LYS A CA 1
ATOM 796 C C . LYS A 1 101 ? -18.101 -3.947 7.729 1.00 94.50 101 LYS A C 1
ATOM 798 O O . LYS A 1 101 ? -18.646 -3.914 8.837 1.00 94.50 101 LYS A O 1
ATOM 803 N N . GLN A 1 102 ? -18.770 -3.724 6.600 1.00 95.38 102 GLN A N 1
ATOM 804 C CA . GLN A 1 102 ? -20.201 -3.422 6.554 1.00 95.38 102 GLN A CA 1
ATOM 805 C C . GLN A 1 102 ? -21.044 -4.595 7.070 1.00 95.38 102 GLN A C 1
ATOM 807 O O . GLN A 1 102 ? -21.923 -4.402 7.914 1.00 95.38 102 GLN A O 1
ATOM 812 N N . ARG A 1 103 ? -20.736 -5.820 6.634 1.00 96.50 103 ARG A N 1
ATOM 813 C CA . ARG A 1 103 ? -21.424 -7.040 7.082 1.00 96.50 103 ARG A CA 1
ATOM 814 C C . ARG A 1 103 ? -21.266 -7.271 8.582 1.00 96.50 103 ARG A C 1
ATOM 816 O O . ARG A 1 103 ? -22.251 -7.569 9.255 1.00 96.50 103 ARG A O 1
ATOM 823 N N . ILE A 1 104 ? -20.063 -7.064 9.125 1.00 96.00 104 ILE A N 1
ATOM 824 C CA . ILE A 1 104 ? -19.831 -7.118 10.576 1.00 96.00 104 ILE A CA 1
ATOM 825 C C . ILE A 1 104 ? -20.657 -6.035 11.278 1.00 96.00 104 ILE A C 1
ATOM 827 O O . ILE A 1 104 ? -21.363 -6.320 12.236 1.00 96.00 104 ILE A O 1
ATOM 831 N N . THR A 1 105 ? -20.642 -4.802 10.777 1.00 95.50 105 THR A N 1
ATOM 832 C CA . THR A 1 105 ? -21.382 -3.682 11.384 1.00 95.50 105 THR A CA 1
ATOM 833 C C . THR A 1 105 ? -22.887 -3.965 11.464 1.00 95.50 105 THR A C 1
ATOM 835 O O . THR A 1 105 ? -23.532 -3.601 12.448 1.00 95.50 105 THR A O 1
ATOM 838 N N . HIS A 1 106 ? -23.447 -4.664 10.473 1.00 96.31 106 HIS A N 1
ATOM 839 C CA . HIS A 1 106 ? -24.866 -5.007 10.433 1.00 96.31 106 HIS A CA 1
ATOM 840 C C . HIS A 1 106 ? -25.294 -5.973 11.553 1.00 96.31 106 HIS A C 1
ATOM 842 O O . HIS A 1 106 ? -26.423 -5.877 12.035 1.00 96.31 106 HIS A O 1
ATOM 848 N N . VAL A 1 107 ? -24.422 -6.886 11.992 1.00 97.44 107 VAL A N 1
ATOM 849 C CA . VAL A 1 107 ? -24.756 -7.859 13.054 1.00 97.44 107 VAL A CA 1
ATOM 850 C C . VAL A 1 107 ? -24.534 -7.317 14.470 1.00 97.44 107 VAL A C 1
ATOM 852 O O . VAL A 1 107 ? -24.937 -7.953 15.440 1.00 97.44 107 VAL A O 1
ATOM 855 N N . LEU A 1 108 ? -23.899 -6.150 14.599 1.00 97.56 108 LEU A N 1
ATOM 856 C CA . LEU A 1 108 ? -23.571 -5.533 15.882 1.00 97.56 108 LEU A CA 1
ATOM 857 C C . LEU A 1 108 ? -24.681 -4.605 16.386 1.00 97.56 108 LEU A C 1
ATOM 859 O O . LEU A 1 108 ? -25.313 -3.882 15.603 1.00 97.56 108 LEU A O 1
ATOM 863 N N . THR A 1 109 ? -24.841 -4.552 17.712 1.00 97.88 109 THR A N 1
ATOM 864 C CA . THR A 1 109 ? -25.673 -3.539 18.380 1.00 97.88 109 THR A CA 1
ATOM 865 C C . THR A 1 109 ? -25.067 -2.138 18.223 1.00 97.88 109 THR A C 1
ATOM 867 O O . THR A 1 109 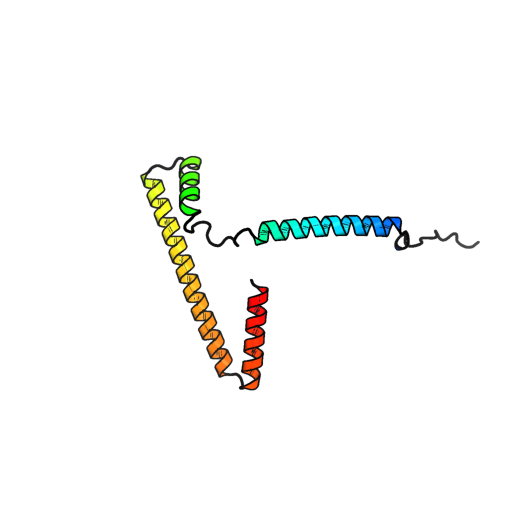? -23.861 -2.018 17.970 1.00 97.88 109 THR A O 1
ATOM 870 N N . PRO A 1 110 ? -25.849 -1.055 18.392 1.00 96.06 110 PRO A N 1
ATOM 871 C CA . PRO A 1 110 ? -25.339 0.313 18.275 1.00 96.06 110 PRO A CA 1
ATOM 872 C C . PRO A 1 110 ? -24.092 0.584 19.131 1.00 96.06 110 PRO A C 1
ATOM 874 O O . PRO A 1 110 ? -23.120 1.167 18.652 1.00 96.06 110 PRO A O 1
ATOM 877 N N . GLU A 1 111 ? -24.062 0.086 20.366 1.00 95.69 111 GLU A N 1
ATOM 878 C CA . GLU A 1 111 ? -22.946 0.269 21.301 1.00 95.69 111 GLU A CA 1
ATOM 879 C C . GLU A 1 111 ? -21.698 -0.502 20.843 1.00 95.69 111 GLU A C 1
ATOM 881 O O . GLU A 1 111 ? -20.567 -0.017 20.950 1.00 95.69 111 GLU A O 1
ATOM 886 N N . GLN A 1 112 ? -21.893 -1.705 20.295 1.00 97.06 112 GLN A N 1
ATOM 887 C CA . GLN A 1 112 ? -20.811 -2.533 19.769 1.00 97.06 112 GLN A CA 1
ATOM 888 C C . GLN A 1 112 ? -20.185 -1.930 18.506 1.00 97.06 112 GLN A C 1
ATOM 890 O O . GLN A 1 112 ? -18.967 -2.026 18.342 1.00 97.06 112 GLN A O 1
ATOM 895 N N . ARG A 1 113 ? -20.972 -1.264 17.649 1.00 96.38 113 ARG A N 1
ATOM 896 C CA . ARG A 1 113 ? -20.473 -0.579 16.440 1.00 96.38 113 ARG A CA 1
ATOM 897 C C . ARG A 1 113 ? -19.446 0.497 16.784 1.00 96.38 113 ARG A C 1
ATOM 899 O O . ARG A 1 113 ? -18.355 0.497 16.223 1.00 96.38 113 ARG A O 1
ATOM 906 N N . VAL A 1 114 ? -19.736 1.329 17.787 1.00 95.62 114 VAL A N 1
ATOM 907 C CA . VAL A 1 114 ? -18.811 2.375 18.265 1.00 95.62 114 VAL A CA 1
ATOM 908 C C . VAL A 1 114 ? -17.488 1.772 18.751 1.00 95.62 114 VAL A C 1
ATOM 910 O O . VAL A 1 114 ? -16.409 2.310 18.493 1.00 95.62 114 VAL A O 1
ATOM 913 N N . LYS A 1 115 ? -17.542 0.631 19.453 1.00 96.25 115 LYS A N 1
ATOM 914 C CA . LYS A 1 115 ? -16.332 -0.076 19.898 1.00 96.25 115 LYS A CA 1
ATOM 915 C C . LYS A 1 115 ? -15.566 -0.679 18.717 1.00 96.25 115 LYS A C 1
ATOM 917 O O . LYS A 1 115 ? -14.339 -0.612 18.697 1.00 96.25 115 LYS A O 1
ATOM 922 N N . PHE A 1 116 ? -16.274 -1.251 17.746 1.00 96.19 116 PHE A N 1
ATOM 923 C CA . PHE A 1 116 ? -15.692 -1.856 16.551 1.00 96.19 116 PHE A CA 1
ATOM 924 C C . PHE A 1 116 ? -14.957 -0.836 15.678 1.00 96.19 116 PHE A C 1
ATOM 926 O O . PHE A 1 116 ? -13.812 -1.075 15.299 1.00 96.19 116 PHE A O 1
ATOM 933 N N . GLU A 1 117 ? -15.542 0.339 15.448 1.00 93.50 117 GLU A N 1
ATOM 934 C CA . GLU A 1 117 ? -14.883 1.420 14.709 1.00 93.50 117 GLU A CA 1
ATOM 935 C C . GLU A 1 117 ? -13.580 1.868 15.375 1.00 93.50 117 GLU A C 1
ATOM 937 O O . GLU A 1 117 ? -12.549 1.960 14.709 1.00 93.50 117 GLU A O 1
ATOM 942 N N . LYS A 1 118 ? -13.581 2.047 16.703 1.00 93.94 118 LYS A N 1
ATOM 943 C CA . LYS A 1 118 ? -12.357 2.365 17.458 1.00 93.94 118 LYS A CA 1
ATOM 944 C C . LYS A 1 118 ? -11.284 1.284 17.309 1.00 93.94 118 LYS A C 1
ATOM 946 O O . LYS A 1 118 ? -10.107 1.612 17.177 1.00 93.94 118 LYS A O 1
ATOM 951 N N . MET A 1 119 ? -11.669 0.004 17.324 1.00 93.38 119 MET A N 1
ATOM 952 C CA . MET A 1 119 ? -10.729 -1.103 17.109 1.00 93.38 119 MET A CA 1
ATOM 953 C C . MET A 1 119 ? -10.111 -1.060 15.707 1.00 93.38 119 MET A C 1
ATOM 955 O O . MET A 1 119 ? -8.905 -1.259 15.580 1.00 93.38 119 MET A O 1
ATOM 959 N N . MET A 1 120 ? -10.902 -0.744 14.678 1.00 91.12 120 MET A N 1
ATOM 960 C CA . MET A 1 120 ? -10.417 -0.629 13.299 1.00 91.12 120 MET A CA 1
ATOM 961 C C . MET A 1 120 ? -9.461 0.546 13.104 1.00 91.12 120 MET A C 1
ATOM 963 O O . MET A 1 120 ? -8.379 0.350 12.559 1.00 91.12 120 MET A O 1
ATOM 967 N N . THR A 1 121 ? -9.787 1.732 13.620 1.00 90.12 121 THR A N 1
ATOM 968 C CA . THR A 1 121 ? -8.891 2.899 13.540 1.00 90.12 121 THR A CA 1
ATOM 969 C C . THR A 1 121 ? -7.552 2.638 14.232 1.00 90.12 121 THR A C 1
ATOM 971 O O . THR A 1 121 ? -6.496 2.942 13.680 1.00 90.12 121 THR A O 1
ATOM 974 N N . ASN A 1 122 ? -7.577 2.017 15.416 1.00 89.44 122 ASN A N 1
ATOM 975 C CA . ASN A 1 122 ? -6.358 1.662 16.146 1.00 89.44 122 ASN A CA 1
ATOM 976 C C . ASN A 1 122 ? -5.510 0.617 15.410 1.00 89.44 122 ASN A C 1
ATOM 978 O O . ASN A 1 122 ? -4.287 0.640 15.524 1.00 89.44 122 ASN A O 1
ATOM 982 N N . LEU A 1 123 ? -6.145 -0.315 14.693 1.00 85.19 123 LEU A N 1
ATOM 983 C CA . LEU A 1 123 ? -5.439 -1.321 13.905 1.00 85.19 123 LEU A CA 1
ATOM 984 C C . LEU A 1 123 ? -4.740 -0.680 12.701 1.00 85.19 123 LEU A C 1
ATOM 986 O O . LEU A 1 123 ? -3.555 -0.928 12.500 1.00 85.19 123 LEU A O 1
ATOM 990 N N . SER A 1 124 ? -5.429 0.193 11.959 1.00 81.56 124 SER A N 1
ATOM 991 C CA . SER A 1 124 ? -4.838 0.916 10.825 1.00 81.56 124 SER A CA 1
ATOM 992 C C . SER A 1 124 ? -3.647 1.781 11.247 1.00 81.56 124 SER A C 1
ATOM 994 O O . SER A 1 124 ? -2.621 1.777 10.576 1.00 81.56 124 SER A O 1
ATOM 996 N N . ALA A 1 125 ? -3.740 2.456 12.397 1.00 80.31 125 ALA A N 1
ATOM 997 C CA . ALA A 1 125 ? -2.665 3.294 12.938 1.00 80.31 125 ALA A CA 1
ATOM 998 C C . ALA A 1 125 ? -1.424 2.518 13.427 1.00 80.31 125 ALA A C 1
ATOM 1000 O O . ALA A 1 125 ? -0.418 3.135 13.750 1.00 80.31 125 ALA A O 1
ATOM 1001 N N . ARG A 1 126 ? -1.496 1.185 13.546 1.00 78.31 126 ARG A N 1
ATOM 1002 C CA . ARG A 1 126 ? 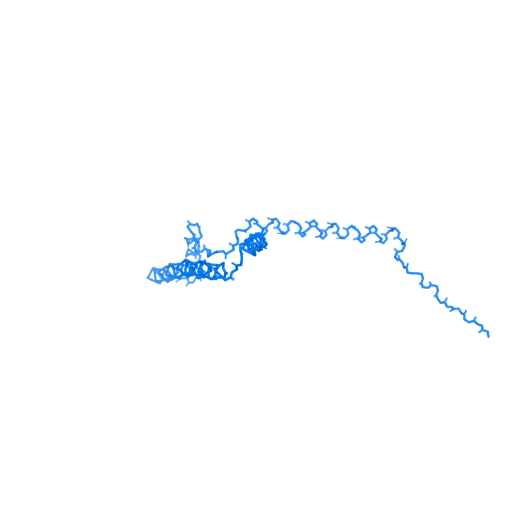-0.343 0.328 13.886 1.00 78.31 126 ARG A CA 1
ATOM 1003 C C . ARG A 1 126 ? 0.354 -0.257 12.662 1.00 78.31 126 ARG A C 1
ATOM 1005 O O . ARG A 1 126 ? 1.448 -0.793 12.800 1.00 78.31 126 ARG A O 1
ATOM 1012 N N . ILE A 1 127 ? -0.331 -0.262 11.522 1.00 70.50 127 ILE A N 1
ATOM 1013 C CA . ILE A 1 127 ? 0.138 -0.883 10.278 1.00 70.50 127 ILE A CA 1
ATOM 1014 C C . ILE A 1 127 ? 0.811 0.159 9.366 1.00 70.50 127 ILE A C 1
ATOM 1016 O O . ILE A 1 127 ? 1.634 -0.218 8.534 1.00 70.50 127 ILE A O 1
ATOM 1020 N N . HIS A 1 128 ? 0.504 1.446 9.555 1.00 46.50 128 HIS A N 1
ATOM 1021 C CA . HIS A 1 128 ? 1.208 2.591 8.967 1.00 46.50 128 HIS A CA 1
ATOM 1022 C C . HIS A 1 128 ? 2.220 3.186 9.945 1.00 46.50 128 HIS A C 1
ATOM 1024 O O . HIS A 1 128 ? 3.268 3.664 9.458 1.00 46.50 128 HIS A O 1
#

Sequence (128 aa):
MRSSLADNRPSWHNPRIVMLLLTIFLCGAAAGALTVRLTANRPASGPYWKEGGRELTLEMMRKELNLTPEQAVQIETVLDEFVLYYQNLQGQMDDFRSDGKQRITHVLTPEQRVKFEKMMTNLSARIH

Secondary structure (DSSP, 8-state):
----------GGG-HHHHHHHHHHHHHHHHHHHHHHHHHHSS---S-S-STTTHHHHHHHHHHHTT--HHHHHHHHHHHHHHHHHHHHHHHHHHHHHHHHHHHHHHHS-HHHHHHHHHHHHHHHHHH-

pLDDT: mean 79.01, std 14.92, range [42.59, 97.88]

Organism: Paludibaculum fermentans (NCBI:txid1473598)

Radius of gyration: 28.3 Å; chains: 1; bounding box: 62×36×88 Å